Protein AF-A0A7S1D9Z4-F1 (afdb_monomer_lite)

Sequence (134 aa):
RNKLRRFLRWKLTKVDSERLLNALPNSFLEEKALLLGRLGRHEDALHILYCDLKSLDLAIGYCDDRHVEDPSSAYLPLVKVALQSDPENGTQAAIRVLSMRSNAIDRAAALRMLPESVPVSAVARPFFIPAVVD

Foldseek 3Di:
DVVLLVVLLDPPDPDPLVVVLVVDDPVPLQSNLSSCVVVVVNLSSLCSCCPVVVDLPSSLVQLVSCCVVVLECSCLSNLQSLCVRDVPRSLVSLLVSCQVCVVSYPPVSSVVSHDPPDDCVSNCVSNPDDPPDD

InterPro domains:
  IPR032914 Vam6/VPS39/TRAP1 family [PTHR12894] (1-132)

pLDDT: mean 86.05, std 11.22, range [34.25, 97.19]

Radius of gyration: 16.07 Å; chains: 1; bounding box: 48×33×33 Å

Secondary structure (DSSP, 8-state):
-HHHHHHHH-TT----HHHHHHHS-TT-HHHHHHHHHHTT-HHHHHHIIIIIS--HHHHHHHHHHHHTT-TTTSSHHHHHHHHHH-TTHHHHHHHHHHHHTTTTS-HHHHHHHS-TTS-HHHHHHHHHS-----

Organism: Cyclophora tenuis (NCBI:txid216820)

Structure (mmCIF, N/CA/C/O backbone):
data_AF-A0A7S1D9Z4-F1
#
_entry.id   AF-A0A7S1D9Z4-F1
#
loop_
_atom_site.group_PDB
_atom_site.id
_atom_site.type_symbol
_atom_site.label_atom_id
_atom_site.label_alt_id
_atom_site.label_comp_id
_atom_site.label_asym_id
_atom_site.label_entity_id
_atom_site.label_seq_id
_atom_site.pdbx_PDB_ins_code
_atom_site.Cartn_x
_atom_site.Cartn_y
_atom_site.Cartn_z
_atom_site.occupancy
_atom_site.B_iso_or_equiv
_atom_site.auth_seq_id
_atom_site.auth_comp_id
_atom_site.auth_asym_id
_atom_site.auth_atom_id
_atom_site.pdbx_PDB_model_num
ATOM 1 N N . ARG A 1 1 ? 6.432 19.894 -9.879 1.00 80.19 1 ARG A N 1
ATOM 2 C CA . ARG A 1 1 ? 6.169 18.577 -9.247 1.00 80.19 1 ARG A CA 1
ATOM 3 C C . ARG A 1 1 ? 5.612 17.566 -10.258 1.00 80.19 1 ARG A C 1
ATOM 5 O O . ARG A 1 1 ? 6.258 16.557 -10.489 1.00 80.19 1 ARG A O 1
ATOM 12 N N . ASN A 1 2 ? 4.561 17.896 -11.021 1.00 84.75 2 ASN A N 1
ATOM 13 C CA . ASN A 1 2 ? 3.960 17.006 -12.042 1.00 84.75 2 ASN A CA 1
ATOM 14 C C . ASN A 1 2 ? 4.929 16.388 -13.074 1.00 84.75 2 ASN A C 1
ATOM 16 O O . ASN A 1 2 ? 4.796 15.213 -13.401 1.00 84.75 2 ASN A O 1
ATOM 20 N N . LYS A 1 3 ? 5.936 17.137 -13.554 1.00 87.44 3 LYS A N 1
ATOM 21 C CA . LYS A 1 3 ? 6.963 16.597 -14.470 1.00 87.44 3 LYS A CA 1
ATOM 22 C C . LYS A 1 3 ? 7.763 15.448 -13.838 1.00 87.44 3 LYS A C 1
ATOM 24 O O . LYS A 1 3 ? 7.977 14.435 -14.492 1.00 87.44 3 LYS A O 1
ATOM 29 N N . LEU A 1 4 ? 8.146 15.591 -12.565 1.00 87.75 4 LEU A N 1
ATOM 30 C CA . LEU A 1 4 ? 8.878 14.565 -11.820 1.00 87.75 4 LEU A CA 1
ATOM 31 C C . LEU A 1 4 ? 7.997 13.337 -11.579 1.00 87.75 4 LEU A C 1
ATOM 33 O O . LEU A 1 4 ? 8.432 12.225 -11.835 1.00 87.75 4 LEU A O 1
ATOM 37 N N . ARG A 1 5 ? 6.733 13.526 -11.190 1.00 88.44 5 ARG A N 1
ATOM 38 C CA . ARG A 1 5 ? 5.777 12.415 -11.019 1.00 88.44 5 ARG A CA 1
ATOM 39 C C . ARG A 1 5 ? 5.604 11.613 -12.303 1.00 88.44 5 ARG A C 1
ATOM 41 O O . ARG A 1 5 ? 5.697 10.392 -12.280 1.00 88.44 5 ARG A O 1
ATOM 48 N N . ARG A 1 6 ? 5.406 12.301 -13.431 1.00 87.12 6 ARG A N 1
ATOM 49 C CA . ARG A 1 6 ? 5.298 11.661 -14.748 1.00 87.12 6 ARG A CA 1
ATOM 50 C C . ARG A 1 6 ? 6.569 10.888 -15.101 1.00 87.12 6 ARG A C 1
ATOM 52 O O . ARG A 1 6 ? 6.477 9.784 -15.621 1.00 87.12 6 ARG A O 1
ATOM 59 N N . PHE A 1 7 ? 7.733 11.454 -14.795 1.00 88.38 7 PHE A N 1
ATOM 60 C CA . PHE A 1 7 ? 9.014 10.785 -14.994 1.00 88.38 7 PHE A CA 1
ATOM 61 C C . PHE A 1 7 ? 9.154 9.523 -14.127 1.00 88.38 7 PHE A C 1
ATOM 63 O O . PHE A 1 7 ? 9.483 8.467 -14.651 1.00 88.38 7 PHE A O 1
ATOM 70 N N . LEU A 1 8 ? 8.830 9.596 -12.832 1.00 87.62 8 LEU A N 1
ATOM 71 C CA . LEU A 1 8 ? 8.934 8.465 -11.900 1.00 87.62 8 LEU A CA 1
ATOM 72 C C . LEU A 1 8 ? 7.951 7.328 -12.209 1.00 87.62 8 LEU A C 1
ATOM 74 O O . LEU A 1 8 ? 8.285 6.157 -12.014 1.00 87.62 8 LEU A O 1
ATOM 78 N N . ARG A 1 9 ? 6.767 7.661 -12.740 1.00 85.00 9 ARG A N 1
ATOM 79 C CA . ARG A 1 9 ? 5.791 6.678 -13.242 1.00 85.00 9 ARG A CA 1
ATOM 80 C C . ARG A 1 9 ? 6.281 5.941 -14.489 1.00 85.00 9 ARG A C 1
ATOM 82 O O . ARG A 1 9 ? 5.782 4.864 -14.804 1.00 85.00 9 ARG A O 1
ATOM 89 N N . TRP A 1 10 ? 7.275 6.474 -15.199 1.00 84.50 10 TRP A N 1
ATOM 90 C CA . TRP A 1 10 ? 7.831 5.797 -16.361 1.00 84.50 10 TRP A CA 1
ATOM 91 C C . TRP A 1 10 ? 8.758 4.657 -15.927 1.00 84.50 10 TRP A C 1
ATOM 93 O O . TRP A 1 10 ? 9.842 4.857 -15.376 1.00 84.50 10 TRP A O 1
ATOM 103 N N . LYS A 1 11 ? 8.336 3.424 -16.205 1.00 70.56 11 LYS A N 1
ATOM 104 C CA . LYS A 1 11 ? 9.007 2.186 -15.778 1.00 70.56 11 LYS A CA 1
ATOM 105 C C . LYS A 1 11 ? 10.438 2.029 -16.298 1.00 70.5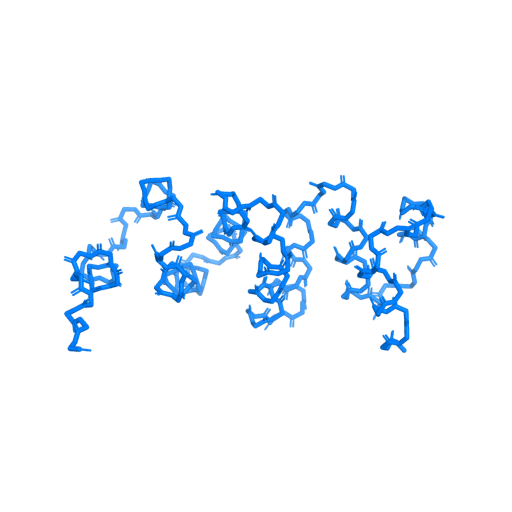6 11 LYS A C 1
ATOM 107 O O . LYS A 1 11 ? 11.315 1.659 -15.530 1.00 70.56 11 LYS A O 1
ATOM 112 N N . LEU A 1 12 ? 10.698 2.405 -17.550 1.00 74.56 12 LEU A N 1
ATOM 113 C CA . LEU A 1 12 ? 11.997 2.230 -18.223 1.00 74.56 12 LEU A CA 1
ATOM 114 C C . LEU A 1 12 ? 13.113 3.166 -17.728 1.00 74.56 12 LEU A C 1
ATOM 116 O O . LEU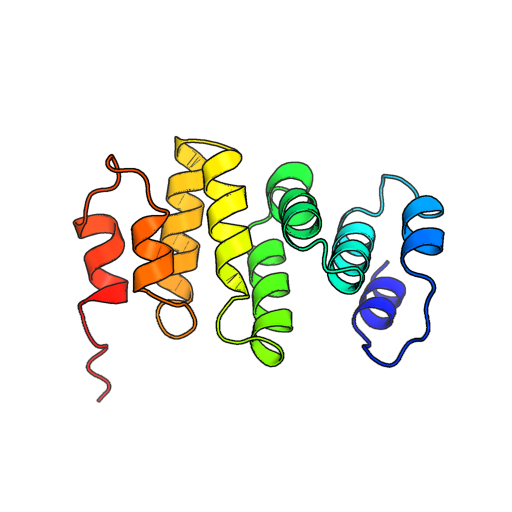 A 1 12 ? 14.246 3.089 -18.202 1.00 74.56 12 LEU A O 1
ATOM 120 N N . THR A 1 13 ? 12.816 4.064 -16.792 1.00 77.50 13 THR A N 1
ATOM 121 C CA . THR A 1 13 ? 13.818 4.982 -16.257 1.00 77.50 13 THR A CA 1
ATOM 122 C C . THR A 1 13 ? 14.779 4.233 -15.329 1.00 77.50 13 THR A C 1
ATOM 124 O O . THR A 1 13 ? 14.389 3.668 -14.306 1.00 77.50 13 THR A O 1
ATOM 127 N N . LYS A 1 14 ? 16.068 4.218 -15.687 1.00 78.06 14 LYS A N 1
ATOM 128 C CA . LYS A 1 14 ? 17.135 3.727 -14.807 1.00 78.06 14 LYS A CA 1
ATOM 129 C C . LYS A 1 14 ? 17.466 4.822 -13.797 1.00 78.06 14 LYS A C 1
ATOM 131 O O . LYS A 1 14 ? 18.301 5.682 -14.058 1.00 78.06 14 LYS A O 1
ATOM 136 N N . VAL A 1 15 ? 16.751 4.817 -12.678 1.00 84.50 15 VAL A N 1
ATOM 137 C CA . VAL A 1 15 ? 16.938 5.760 -11.570 1.00 84.50 15 VAL A CA 1
ATOM 138 C C . VAL A 1 15 ? 17.302 4.977 -10.322 1.00 84.50 15 VAL A C 1
ATOM 140 O O . VAL A 1 15 ? 16.611 4.022 -9.963 1.00 84.50 15 VAL A O 1
ATOM 143 N N . ASP A 1 16 ? 18.359 5.417 -9.646 1.00 89.50 16 ASP A N 1
ATOM 144 C CA . ASP A 1 16 ? 18.680 4.969 -8.295 1.00 89.50 16 ASP A CA 1
ATOM 145 C C . ASP A 1 16 ? 17.616 5.512 -7.330 1.00 89.50 16 ASP A C 1
ATOM 147 O O . ASP A 1 16 ? 17.639 6.678 -6.920 1.00 89.50 16 ASP A O 1
ATOM 151 N N . SER A 1 17 ? 16.611 4.675 -7.065 1.00 91.50 17 SER A N 1
ATOM 152 C CA . SER A 1 17 ? 15.414 5.075 -6.326 1.00 91.50 17 SER A CA 1
ATOM 153 C C . SER A 1 17 ? 15.715 5.307 -4.845 1.00 91.50 17 SER A C 1
ATOM 155 O O . SER A 1 17 ? 15.137 6.220 -4.265 1.00 91.50 17 SER A O 1
ATOM 157 N N . GLU A 1 18 ? 16.666 4.567 -4.268 1.00 92.06 18 GLU A N 1
ATOM 158 C CA . GLU A 1 18 ? 17.141 4.763 -2.891 1.00 92.06 18 GLU A CA 1
ATOM 159 C C . GLU A 1 18 ? 17.855 6.10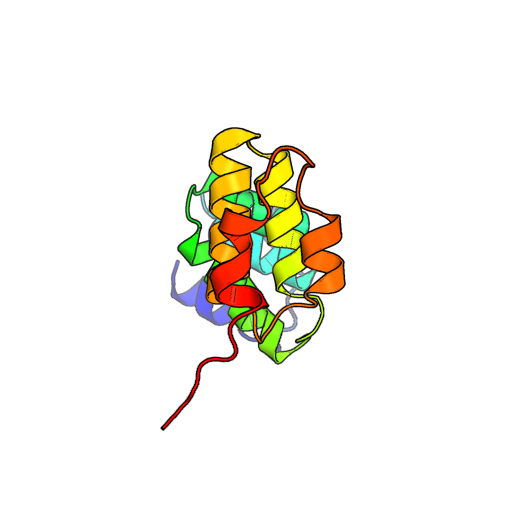7 -2.743 1.00 92.06 18 GLU A C 1
ATOM 161 O O . GLU A 1 18 ? 17.523 6.926 -1.881 1.00 92.06 18 GLU A O 1
ATOM 166 N N . ARG A 1 19 ? 18.808 6.397 -3.636 1.00 93.31 19 ARG A N 1
ATOM 167 C CA . ARG A 1 19 ? 19.533 7.669 -3.589 1.00 93.31 19 ARG A CA 1
ATOM 168 C C . ARG A 1 19 ? 18.599 8.861 -3.779 1.00 93.31 19 ARG A C 1
ATOM 170 O O . ARG A 1 19 ? 18.743 9.868 -3.085 1.00 93.31 19 ARG A O 1
ATOM 177 N N . LEU A 1 20 ? 17.636 8.759 -4.697 1.00 92.38 20 LEU A N 1
ATOM 178 C CA . LEU A 1 20 ? 16.680 9.837 -4.943 1.00 92.38 20 LEU A CA 1
ATOM 179 C C . LEU A 1 20 ? 15.687 10.008 -3.783 1.00 92.38 20 LEU A C 1
ATOM 181 O O . LEU A 1 20 ? 15.358 11.143 -3.441 1.00 92.38 20 LEU A O 1
ATOM 185 N N . LEU A 1 21 ? 15.253 8.915 -3.148 1.00 93.31 21 LEU A N 1
ATOM 186 C CA . LEU A 1 21 ? 14.376 8.948 -1.974 1.00 93.31 21 LEU A CA 1
ATOM 187 C C . LEU A 1 21 ? 15.020 9.729 -0.820 1.00 93.31 21 LEU A C 1
ATOM 189 O O . LEU A 1 21 ? 14.367 10.585 -0.219 1.00 93.31 21 LEU A O 1
ATOM 193 N N . ASN A 1 22 ? 16.313 9.491 -0.582 1.00 92.88 22 ASN A N 1
ATOM 194 C CA . ASN A 1 22 ? 17.101 10.170 0.449 1.00 92.88 22 ASN A CA 1
ATOM 195 C C . ASN A 1 22 ? 17.420 11.633 0.102 1.00 92.88 22 ASN A C 1
ATOM 197 O O . ASN A 1 22 ? 17.518 12.474 0.992 1.00 92.88 22 ASN A O 1
ATOM 201 N N . ALA A 1 23 ? 17.558 11.957 -1.186 1.00 94.06 23 ALA A N 1
ATOM 202 C CA . ALA A 1 23 ? 17.826 13.320 -1.641 1.00 94.06 23 ALA A CA 1
ATOM 203 C C . ALA A 1 23 ? 16.572 14.216 -1.679 1.00 94.06 23 ALA A C 1
ATOM 205 O O . ALA A 1 23 ? 16.691 15.443 -1.699 1.00 94.06 23 ALA A O 1
ATOM 206 N N . LEU A 1 24 ? 15.368 13.635 -1.729 1.00 92.31 24 LEU A N 1
ATOM 207 C CA . LEU A 1 24 ? 14.128 14.400 -1.849 1.00 92.31 24 LEU A CA 1
ATOM 208 C C . LEU A 1 24 ? 13.742 15.105 -0.535 1.00 92.31 24 LEU A C 1
ATOM 210 O O . LEU A 1 24 ? 13.686 14.465 0.523 1.00 92.31 24 LEU A O 1
ATOM 214 N N . PRO A 1 25 ? 13.341 16.392 -0.591 1.00 94.38 25 PRO A N 1
ATOM 215 C CA . PRO A 1 25 ? 12.816 17.093 0.575 1.00 94.38 25 PRO A CA 1
ATOM 216 C C . PRO A 1 25 ? 11.564 16.415 1.145 1.00 94.38 25 PRO A C 1
ATOM 218 O O . PRO A 1 25 ? 10.775 15.812 0.417 1.00 94.38 25 PRO A O 1
ATOM 221 N N . ASN A 1 26 ? 11.313 16.590 2.443 1.00 90.19 26 ASN A N 1
ATOM 222 C CA . ASN A 1 26 ? 10.150 15.996 3.122 1.00 90.19 26 ASN A CA 1
ATOM 223 C C . ASN A 1 26 ? 8.794 16.485 2.592 1.00 90.19 26 ASN A C 1
ATOM 225 O O . ASN A 1 26 ? 7.789 15.814 2.779 1.00 90.19 26 ASN A O 1
ATOM 229 N N . SER A 1 27 ? 8.758 17.600 1.860 1.00 92.25 27 SER A N 1
ATOM 230 C CA . SER A 1 27 ? 7.533 18.101 1.230 1.00 92.25 27 SER A CA 1
ATOM 231 C C . SER A 1 27 ? 7.116 17.353 -0.049 1.00 92.25 27 SER A C 1
ATOM 233 O O . SER A 1 27 ? 6.092 17.707 -0.633 1.00 92.25 27 SER A O 1
ATOM 235 N N . PHE A 1 28 ? 7.884 16.360 -0.516 1.00 94.06 28 PHE A N 1
ATOM 236 C CA . PHE A 1 28 ? 7.652 15.599 -1.758 1.00 94.06 28 PHE A CA 1
ATOM 237 C C . PHE A 1 28 ? 7.052 14.208 -1.494 1.00 94.06 28 PHE A C 1
ATOM 239 O O . PHE A 1 28 ? 7.555 13.196 -1.975 1.00 94.06 28 PHE A O 1
ATOM 246 N N . LEU A 1 29 ? 5.984 14.149 -0.700 1.00 95.62 29 LEU A N 1
ATOM 247 C CA . LEU A 1 29 ? 5.391 12.893 -0.230 1.00 95.62 29 LEU A CA 1
ATOM 248 C C . LEU A 1 29 ? 4.939 11.963 -1.371 1.00 95.62 29 LEU A C 1
ATOM 250 O O . LEU A 1 29 ? 5.345 10.807 -1.406 1.00 95.62 29 LEU A O 1
ATOM 254 N N . GLU A 1 30 ? 4.183 12.459 -2.355 1.00 95.12 30 GLU A N 1
ATOM 255 C CA . GLU A 1 30 ? 3.732 11.628 -3.487 1.00 95.12 30 GLU A CA 1
ATOM 256 C C . GLU A 1 30 ? 4.902 11.056 -4.297 1.00 95.12 30 GLU A C 1
ATOM 258 O O . GLU A 1 30 ? 4.892 9.894 -4.694 1.00 95.12 30 GLU A O 1
ATOM 263 N N . GLU A 1 31 ? 5.934 11.861 -4.553 1.00 94.69 31 GLU A N 1
ATOM 264 C CA . GLU A 1 31 ? 7.124 11.401 -5.262 1.00 94.69 31 GLU A CA 1
ATOM 265 C C . GLU A 1 31 ? 7.901 10.353 -4.456 1.00 94.69 31 GLU A C 1
ATOM 267 O O . GLU A 1 31 ? 8.358 9.366 -5.032 1.00 94.69 31 GLU A O 1
ATOM 272 N N . LYS A 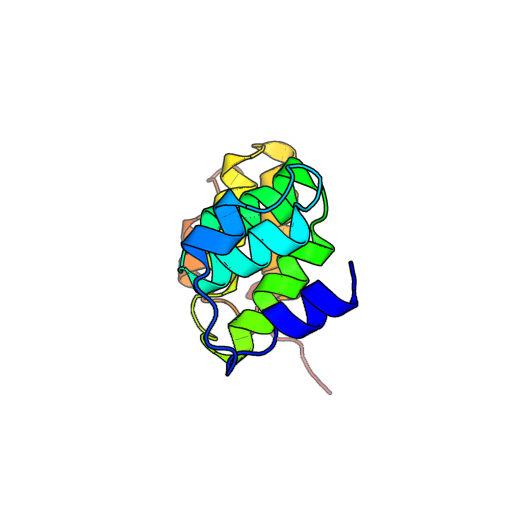1 32 ? 8.001 10.523 -3.131 1.00 95.88 32 LYS A N 1
ATOM 273 C CA . LYS A 1 32 ? 8.587 9.518 -2.233 1.00 95.88 32 LYS A CA 1
ATOM 274 C C . LYS A 1 32 ? 7.781 8.217 -2.252 1.00 95.88 32 LYS A C 1
ATOM 276 O O . LYS A 1 32 ? 8.381 7.152 -2.366 1.00 95.88 32 LYS A O 1
ATOM 281 N N . ALA A 1 33 ? 6.450 8.292 -2.246 1.00 96.50 33 ALA A N 1
ATOM 282 C CA . ALA A 1 33 ? 5.581 7.122 -2.374 1.00 96.50 33 ALA A CA 1
ATOM 283 C C . ALA A 1 33 ? 5.806 6.376 -3.703 1.00 96.50 33 ALA A C 1
ATOM 285 O O . ALA A 1 33 ? 5.929 5.152 -3.719 1.00 96.50 33 ALA A O 1
ATOM 286 N N . LEU A 1 34 ? 5.945 7.099 -4.822 1.00 93.94 34 LEU A N 1
ATOM 287 C CA . LEU A 1 34 ? 6.266 6.484 -6.116 1.00 93.94 34 LEU A CA 1
ATOM 288 C C . LEU A 1 34 ? 7.623 5.764 -6.091 1.00 93.94 34 LEU A C 1
ATOM 290 O O . LEU A 1 34 ? 7.732 4.656 -6.613 1.00 93.94 34 LEU A O 1
ATOM 294 N N . LEU A 1 35 ? 8.645 6.363 -5.473 1.00 94.50 35 LEU A N 1
ATOM 295 C CA . LEU A 1 35 ? 9.971 5.748 -5.342 1.00 94.50 35 LEU A CA 1
ATOM 296 C C . LEU A 1 35 ? 9.951 4.501 -4.460 1.00 94.50 35 LEU A C 1
ATOM 298 O O . LEU A 1 35 ? 10.494 3.476 -4.863 1.00 94.50 35 LEU A O 1
ATOM 302 N N . LEU A 1 36 ? 9.277 4.557 -3.310 1.00 95.19 36 LEU A N 1
ATOM 303 C CA . LEU A 1 36 ? 9.054 3.395 -2.445 1.00 95.19 36 LEU A CA 1
ATOM 304 C C . LEU A 1 36 ? 8.363 2.264 -3.210 1.00 95.19 36 LEU A C 1
ATOM 306 O O . LEU A 1 36 ? 8.770 1.110 -3.117 1.00 95.19 36 LEU A O 1
ATOM 310 N N . GLY A 1 37 ? 7.393 2.604 -4.059 1.00 93.00 37 GLY A N 1
ATOM 311 C CA . GLY A 1 37 ? 6.760 1.648 -4.955 1.00 93.00 37 GLY A CA 1
ATOM 312 C C . GLY A 1 37 ? 7.717 0.946 -5.912 1.00 93.00 37 GLY A C 1
ATOM 313 O O . GLY A 1 37 ? 7.619 -0.265 -6.082 1.00 93.00 37 GLY A O 1
ATOM 314 N N . ARG A 1 38 ? 8.672 1.675 -6.498 1.00 90.50 38 ARG A N 1
ATOM 315 C CA . ARG A 1 38 ? 9.707 1.087 -7.369 1.00 90.50 38 ARG A CA 1
ATOM 316 C C . ARG A 1 38 ? 10.685 0.194 -6.608 1.00 90.50 38 ARG A C 1
ATOM 318 O O . ARG A 1 38 ? 11.276 -0.696 -7.208 1.00 90.50 38 ARG A O 1
ATOM 325 N N . LEU A 1 39 ? 10.844 0.432 -5.308 1.00 92.12 39 LEU A N 1
ATOM 326 C CA . LEU A 1 39 ? 11.653 -0.379 -4.397 1.00 92.12 39 LEU A CA 1
ATOM 327 C C . LEU A 1 39 ? 10.890 -1.600 -3.847 1.00 92.12 39 LEU A C 1
ATOM 329 O O . LEU A 1 39 ? 11.429 -2.325 -3.019 1.00 92.12 39 LEU A O 1
ATOM 333 N N . GLY A 1 40 ? 9.634 -1.819 -4.255 1.00 91.69 40 GLY A N 1
ATOM 334 C CA . GLY A 1 40 ? 8.778 -2.888 -3.721 1.00 91.69 40 GLY A CA 1
ATOM 335 C C . GLY A 1 40 ? 8.207 -2.599 -2.325 1.00 91.69 40 GLY A C 1
ATOM 336 O O . GLY A 1 40 ? 7.488 -3.421 -1.759 1.00 91.69 40 GLY A O 1
ATOM 337 N N . ARG A 1 41 ? 8.479 -1.415 -1.764 1.00 95.12 41 ARG A N 1
ATOM 338 C CA . ARG A 1 41 ? 8.034 -0.973 -0.432 1.00 95.12 41 ARG A CA 1
ATOM 339 C C . ARG A 1 41 ? 6.628 -0.386 -0.504 1.00 95.12 41 ARG A C 1
ATOM 341 O O . ARG A 1 41 ? 6.393 0.801 -0.288 1.00 95.12 41 ARG A O 1
ATOM 348 N N . HIS A 1 42 ? 5.683 -1.233 -0.886 1.00 95.12 42 HIS A N 1
ATOM 349 C CA . HIS A 1 42 ? 4.322 -0.822 -1.214 1.00 95.12 42 HIS A CA 1
ATOM 350 C C . HIS A 1 42 ? 3.499 -0.385 -0.004 1.00 95.12 42 HIS A C 1
ATOM 352 O O . HIS A 1 42 ? 2.725 0.559 -0.121 1.00 95.12 42 HIS A O 1
ATOM 358 N N . GLU A 1 43 ? 3.673 -1.042 1.144 1.00 95.56 43 GLU A N 1
ATOM 359 C CA . GLU A 1 43 ? 3.002 -0.646 2.389 1.00 95.56 43 GLU A CA 1
ATOM 360 C C . GLU A 1 43 ? 3.447 0.759 2.813 1.00 95.56 43 GLU A C 1
ATOM 362 O O . GLU A 1 43 ? 2.598 1.615 3.037 1.00 95.56 43 GLU A O 1
ATOM 367 N N . ASP A 1 44 ? 4.754 1.048 2.783 1.00 96.69 44 ASP A N 1
ATOM 368 C CA . ASP A 1 44 ? 5.288 2.386 3.078 1.00 96.69 44 ASP A CA 1
ATOM 369 C C . ASP A 1 44 ? 4.758 3.445 2.099 1.00 96.69 44 ASP A C 1
ATOM 371 O O . ASP A 1 44 ? 4.367 4.541 2.500 1.00 96.69 44 ASP A O 1
ATOM 375 N N . ALA A 1 45 ? 4.715 3.121 0.801 1.00 97.06 45 ALA A N 1
ATOM 376 C CA . ALA A 1 45 ? 4.164 4.017 -0.212 1.00 97.06 45 ALA A CA 1
ATOM 377 C C . ALA A 1 45 ? 2.695 4.356 0.081 1.00 97.06 45 ALA A C 1
ATOM 379 O O . ALA A 1 45 ? 2.298 5.520 0.029 1.00 97.06 45 ALA A O 1
ATOM 380 N N . LEU A 1 46 ? 1.894 3.346 0.417 1.00 97.19 46 LEU A N 1
ATOM 381 C CA . LEU A 1 46 ? 0.481 3.508 0.737 1.00 97.19 46 LEU A CA 1
ATOM 382 C C . LEU A 1 46 ? 0.270 4.223 2.069 1.00 97.19 46 LEU A C 1
ATOM 384 O O . LEU A 1 46 ? -0.665 5.009 2.164 1.00 97.19 46 LEU A O 1
ATOM 388 N N . HIS A 1 47 ? 1.152 4.034 3.050 1.00 96.81 47 HIS A N 1
ATOM 389 C CA . HIS A 1 47 ? 1.124 4.788 4.300 1.00 96.81 47 HIS A CA 1
ATOM 390 C C . HIS A 1 47 ? 1.308 6.289 4.041 1.00 96.81 47 HIS A C 1
ATOM 392 O O . HIS A 1 47 ? 0.561 7.106 4.571 1.00 96.81 47 HIS A O 1
ATOM 398 N N . ILE A 1 48 ? 2.220 6.670 3.142 1.00 97.12 48 ILE A N 1
ATOM 399 C CA . ILE A 1 48 ? 2.376 8.078 2.753 1.00 97.12 48 ILE A CA 1
ATOM 400 C C . ILE A 1 48 ? 1.110 8.612 2.062 1.00 97.12 48 ILE A C 1
ATOM 402 O O . ILE A 1 48 ? 0.645 9.711 2.364 1.00 97.12 48 ILE A O 1
ATOM 406 N N . LEU A 1 49 ? 0.538 7.861 1.118 1.00 96.94 49 LEU A N 1
ATOM 407 C CA . LEU A 1 49 ? -0.629 8.321 0.352 1.00 96.94 49 LEU A CA 1
ATOM 408 C C . LEU A 1 49 ? -1.908 8.391 1.206 1.00 96.94 49 LEU A C 1
ATOM 410 O O . LEU A 1 49 ? -2.675 9.351 1.104 1.00 96.94 49 LEU A O 1
ATOM 414 N N . TYR A 1 50 ? -2.135 7.385 2.047 1.00 96.19 50 TYR A N 1
ATOM 415 C CA . TYR A 1 50 ? -3.346 7.248 2.848 1.00 96.19 50 TYR A CA 1
ATOM 416 C C . TYR A 1 50 ? -3.244 7.957 4.203 1.00 96.19 50 TYR A C 1
ATOM 418 O O . TYR A 1 50 ? -4.153 8.706 4.544 1.00 96.19 50 TYR A O 1
ATOM 426 N N . CYS A 1 51 ? -2.157 7.779 4.956 1.00 94.75 51 CYS A N 1
ATOM 427 C CA . CYS A 1 51 ? -2.019 8.342 6.304 1.00 94.75 51 CYS A CA 1
ATOM 428 C C . CYS A 1 51 ? -1.496 9.782 6.268 1.00 94.75 51 CYS A C 1
ATOM 430 O O . CYS A 1 51 ? -2.120 10.678 6.837 1.00 94.75 51 CYS A O 1
ATOM 432 N N . ASP A 1 52 ? -0.375 10.021 5.577 1.00 95.06 52 ASP A N 1
ATOM 433 C CA . ASP A 1 52 ? 0.302 11.327 5.624 1.00 95.06 52 ASP A CA 1
ATOM 434 C C . ASP A 1 52 ? -0.419 12.363 4.752 1.00 95.06 52 ASP A C 1
ATOM 436 O O . ASP A 1 52 ? -0.649 13.500 5.167 1.00 95.06 52 ASP A O 1
ATOM 440 N N . LEU A 1 53 ? -0.807 11.963 3.537 1.00 95.25 53 LEU A N 1
ATOM 441 C CA . LEU A 1 53 ? -1.542 12.807 2.592 1.00 95.25 53 LEU A CA 1
ATOM 442 C C . LEU A 1 53 ? -3.063 12.753 2.776 1.00 95.25 53 LEU A C 1
ATOM 444 O O . LEU A 1 53 ? -3.764 13.559 2.162 1.00 95.25 53 LEU A O 1
ATOM 448 N N . LYS A 1 54 ? -3.577 11.837 3.608 1.00 94.94 54 LYS A N 1
ATOM 449 C CA . LYS A 1 54 ? -5.013 11.688 3.910 1.00 94.94 54 LYS A CA 1
ATOM 450 C C . LYS A 1 54 ? -5.891 11.555 2.664 1.00 94.94 54 LYS A C 1
ATOM 452 O O . LYS A 1 54 ? -7.015 12.055 2.634 1.00 94.94 54 LYS A O 1
ATOM 457 N N . SER A 1 55 ? -5.384 10.898 1.618 1.00 94.94 55 SER A N 1
ATOM 458 C CA . SER A 1 55 ? -6.081 10.779 0.337 1.00 94.94 55 SER A CA 1
ATOM 459 C C . SER A 1 55 ? -6.250 9.324 -0.080 1.00 94.94 55 SER A C 1
ATOM 461 O O . SER A 1 55 ? -5.348 8.689 -0.632 1.00 94.94 55 SER A O 1
ATOM 463 N N . LEU A 1 56 ? -7.463 8.810 0.131 1.00 94.00 56 LEU A N 1
ATOM 464 C CA . LEU A 1 56 ? -7.843 7.483 -0.345 1.00 94.00 56 LEU A CA 1
ATOM 465 C C . LEU A 1 56 ? -7.790 7.394 -1.878 1.00 94.00 56 LEU A C 1
ATOM 467 O O . LEU A 1 56 ? -7.366 6.374 -2.409 1.00 94.00 56 LEU A O 1
ATOM 471 N N . ASP A 1 57 ? -8.151 8.465 -2.589 1.00 94.50 57 ASP A N 1
ATOM 472 C CA . ASP A 1 57 ? -8.140 8.486 -4.056 1.00 94.50 57 ASP A CA 1
ATOM 473 C C . ASP A 1 57 ? -6.720 8.347 -4.625 1.00 94.50 57 ASP A C 1
ATOM 475 O O . ASP A 1 57 ? -6.513 7.614 -5.593 1.00 94.50 57 ASP A O 1
ATOM 479 N N . LEU A 1 58 ? -5.718 8.986 -4.003 1.00 95.06 58 LEU A N 1
ATOM 480 C CA . LEU A 1 58 ? -4.318 8.811 -4.404 1.00 95.06 58 LEU A CA 1
ATOM 481 C C . LEU A 1 58 ? -3.825 7.384 -4.137 1.00 95.06 58 LEU A C 1
ATOM 483 O O . LEU A 1 58 ? -3.124 6.817 -4.978 1.00 95.06 58 LEU A O 1
ATOM 487 N N . ALA A 1 59 ? -4.200 6.800 -2.997 1.00 96.31 59 ALA A N 1
ATOM 488 C CA . ALA A 1 59 ? -3.846 5.425 -2.657 1.00 96.31 59 ALA A CA 1
ATOM 489 C C . ALA A 1 59 ? -4.487 4.411 -3.624 1.00 96.31 59 ALA A C 1
ATOM 491 O O . ALA A 1 59 ? -3.798 3.520 -4.119 1.00 96.31 59 ALA A O 1
ATOM 492 N N . ILE A 1 60 ? -5.769 4.588 -3.966 1.00 94.19 60 ILE A N 1
ATOM 493 C CA . ILE A 1 60 ? -6.464 3.766 -4.970 1.00 94.19 60 ILE A CA 1
ATOM 494 C C . ILE A 1 60 ? -5.811 3.932 -6.341 1.00 94.19 60 ILE A C 1
ATOM 496 O O . ILE A 1 60 ? -5.514 2.931 -6.982 1.00 94.19 60 ILE A O 1
ATOM 500 N N . GLY A 1 61 ? -5.524 5.164 -6.773 1.00 93.75 61 GLY A N 1
ATOM 501 C CA . GLY A 1 61 ? -4.869 5.409 -8.059 1.00 93.75 61 GLY A CA 1
ATOM 502 C C . GLY A 1 61 ? -3.485 4.760 -8.156 1.00 93.75 61 GLY A C 1
ATOM 503 O O . GLY A 1 61 ? -3.100 4.267 -9.213 1.00 93.75 61 GLY A O 1
ATOM 504 N N . TYR A 1 62 ? -2.745 4.702 -7.047 1.00 94.50 62 TYR A N 1
ATOM 505 C CA . TYR A 1 62 ? -1.487 3.961 -6.979 1.00 94.50 62 TYR A CA 1
ATOM 506 C C . TYR A 1 62 ? -1.690 2.441 -7.104 1.00 94.50 62 TYR A C 1
ATOM 508 O O . TYR A 1 62 ? -0.933 1.778 -7.814 1.00 94.50 62 TYR A O 1
ATOM 516 N N . CYS A 1 63 ? -2.710 1.881 -6.447 1.00 94.12 63 CYS A N 1
ATOM 517 C CA . CYS A 1 63 ? -3.063 0.470 -6.606 1.00 94.12 63 CYS A CA 1
ATOM 518 C C . CYS A 1 63 ? -3.541 0.148 -8.029 1.00 94.12 63 CYS A C 1
ATOM 520 O O . CYS A 1 63 ? -3.157 -0.888 -8.556 1.00 94.12 63 CYS A O 1
ATOM 522 N N . ASP A 1 64 ? -4.314 1.028 -8.668 1.00 92.44 64 ASP A N 1
ATOM 523 C CA . ASP A 1 64 ? -4.794 0.856 -10.045 1.00 92.44 64 ASP A CA 1
ATOM 524 C C . ASP A 1 64 ? -3.625 0.786 -11.042 1.00 92.44 64 ASP A C 1
ATOM 526 O O . ASP A 1 64 ? -3.569 -0.126 -11.867 1.00 92.44 64 ASP A O 1
ATOM 530 N N . ASP A 1 65 ? -2.641 1.686 -10.920 1.00 90.44 65 ASP A N 1
ATOM 531 C CA . ASP A 1 65 ? -1.421 1.659 -11.743 1.00 90.44 65 ASP A CA 1
ATOM 532 C C . ASP A 1 65 ? -0.655 0.333 -11.598 1.00 90.44 65 ASP A C 1
ATOM 534 O O . ASP A 1 65 ? -0.073 -0.177 -12.561 1.00 90.44 65 ASP A O 1
ATOM 538 N N . ARG A 1 66 ? -0.646 -0.223 -10.382 1.00 89.56 66 ARG A N 1
ATOM 539 C CA . ARG A 1 66 ? 0.020 -1.490 -10.061 1.00 89.56 66 ARG A CA 1
ATOM 540 C C . ARG A 1 66 ? -0.776 -2.717 -10.463 1.00 89.56 66 ARG A C 1
ATOM 542 O O . ARG A 1 66 ? -0.170 -3.721 -10.815 1.00 89.56 66 ARG A O 1
ATOM 549 N N . HIS A 1 67 ? -2.100 -2.646 -10.435 1.00 89.56 67 HIS A N 1
ATOM 550 C CA . HIS A 1 67 ? -2.979 -3.746 -10.820 1.00 89.56 67 HIS A CA 1
ATOM 551 C C . HIS A 1 67 ? -2.737 -4.181 -12.274 1.00 89.56 67 HIS A C 1
ATOM 553 O O . HIS A 1 67 ? -2.892 -5.351 -12.599 1.00 89.56 67 HIS A O 1
ATOM 559 N N . VAL A 1 68 ? -2.268 -3.269 -13.135 1.00 86.00 68 VAL A N 1
ATOM 560 C CA . VAL A 1 68 ? -1.836 -3.589 -14.508 1.00 86.00 68 VAL A CA 1
ATOM 561 C C . VAL A 1 68 ? -0.635 -4.550 -14.540 1.00 86.00 68 VAL A C 1
ATOM 563 O O . VAL A 1 68 ? -0.491 -5.315 -15.489 1.00 86.00 68 VAL A O 1
ATOM 566 N N . GLU A 1 69 ? 0.244 -4.507 -13.536 1.00 82.38 69 GLU A N 1
ATOM 567 C CA . GLU A 1 69 ? 1.427 -5.379 -13.432 1.00 82.38 69 GLU A CA 1
ATOM 568 C C . GLU A 1 69 ? 1.164 -6.633 -12.605 1.00 82.38 69 GLU A C 1
ATOM 570 O O . GLU A 1 69 ? 1.581 -7.723 -12.987 1.00 82.38 69 GLU A O 1
ATOM 575 N N . ASP A 1 70 ? 0.487 -6.463 -11.472 1.00 83.75 70 ASP A N 1
ATOM 576 C CA . ASP A 1 70 ? 0.127 -7.534 -10.554 1.00 83.75 70 ASP A CA 1
ATOM 577 C C . ASP A 1 70 ? -1.356 -7.419 -10.187 1.00 83.75 70 ASP A C 1
ATOM 579 O O . ASP A 1 70 ? -1.718 -6.781 -9.186 1.00 83.75 70 ASP A O 1
ATOM 583 N N . PRO A 1 71 ? -2.230 -8.050 -10.990 1.00 80.56 71 PRO A N 1
ATOM 584 C CA . PRO A 1 71 ? -3.663 -7.989 -10.771 1.00 80.56 71 PRO A CA 1
ATOM 585 C C . PRO A 1 71 ? -4.093 -8.572 -9.423 1.00 80.56 71 PRO A C 1
ATOM 587 O O . PRO A 1 71 ? -5.104 -8.168 -8.859 1.00 80.56 71 PRO A O 1
ATOM 590 N N . SER A 1 72 ? -3.330 -9.529 -8.901 1.00 74.75 72 SER A N 1
ATOM 591 C CA . SER A 1 72 ? -3.753 -10.362 -7.780 1.00 74.75 72 SER A CA 1
ATOM 592 C C . SER A 1 72 ? -3.530 -9.707 -6.416 1.00 74.75 72 SER A C 1
ATOM 594 O O . SER A 1 72 ? -4.335 -9.900 -5.503 1.00 74.75 72 SER A O 1
ATOM 596 N N . SER A 1 73 ? -2.464 -8.908 -6.271 1.00 80.62 73 SER A N 1
ATOM 597 C CA . SER A 1 73 ? -2.010 -8.425 -4.959 1.00 80.62 73 SER A CA 1
ATOM 598 C C . SER A 1 73 ? -2.050 -6.903 -4.780 1.00 80.62 73 SER A C 1
ATOM 600 O O . SER A 1 73 ? -1.792 -6.410 -3.682 1.00 80.62 73 SER A O 1
ATOM 602 N N . ALA A 1 74 ? -2.410 -6.132 -5.813 1.00 88.81 74 ALA A N 1
ATOM 603 C CA . ALA A 1 74 ? -2.239 -4.675 -5.817 1.00 88.81 74 ALA A CA 1
ATOM 604 C C . ALA A 1 74 ? -2.954 -3.924 -4.675 1.00 88.81 74 ALA A C 1
ATOM 606 O O . ALA A 1 74 ? -2.427 -2.927 -4.176 1.00 88.81 74 ALA A O 1
ATOM 607 N N . TYR A 1 75 ? -4.130 -4.393 -4.245 1.00 91.69 75 TYR A N 1
ATOM 608 C CA . TYR A 1 75 ? -4.973 -3.685 -3.272 1.00 91.69 75 TYR A CA 1
ATOM 609 C C . TYR A 1 75 ? -4.883 -4.225 -1.839 1.00 91.69 75 TYR A C 1
ATOM 611 O O . TYR A 1 75 ? -5.251 -3.511 -0.907 1.00 91.69 75 TYR A O 1
ATOM 619 N N . LEU A 1 76 ? -4.389 -5.452 -1.629 1.00 91.62 76 LEU A N 1
ATOM 620 C CA . LEU A 1 76 ? -4.292 -6.035 -0.282 1.00 91.62 76 LEU A CA 1
ATOM 621 C C . LEU A 1 76 ? -3.396 -5.201 0.655 1.00 91.62 76 LEU A C 1
ATOM 623 O O . LEU A 1 76 ? -3.811 -4.951 1.788 1.00 91.62 76 LEU A O 1
ATOM 627 N N . PRO A 1 77 ? -2.237 -4.668 0.212 1.00 93.56 77 PRO A N 1
ATOM 628 C CA . PRO A 1 77 ? -1.439 -3.765 1.036 1.00 93.56 77 PRO A CA 1
ATOM 629 C C . PRO A 1 77 ? -2.204 -2.512 1.486 1.00 93.56 77 PRO A C 1
ATOM 631 O O . PRO A 1 77 ? -2.015 -2.062 2.610 1.00 93.56 77 PRO A O 1
ATOM 634 N N . LEU A 1 78 ? -3.107 -1.970 0.658 1.00 94.62 78 LEU A N 1
ATOM 635 C CA . LEU A 1 78 ? -3.905 -0.791 1.023 1.00 94.62 78 LEU A CA 1
ATOM 636 C C . LEU A 1 78 ? -4.940 -1.138 2.089 1.00 94.62 78 LEU A C 1
ATOM 638 O O . LEU A 1 78 ? -5.092 -0.396 3.054 1.00 94.62 78 LEU A O 1
ATOM 642 N N . VAL A 1 79 ? -5.607 -2.285 1.950 1.00 92.50 79 VAL A N 1
ATOM 643 C CA . VAL A 1 79 ? -6.537 -2.786 2.972 1.00 92.50 79 VAL A CA 1
ATOM 644 C C . VAL A 1 79 ? -5.809 -2.961 4.305 1.00 92.50 79 VAL A C 1
ATOM 646 O O . VAL A 1 79 ? -6.299 -2.498 5.330 1.00 92.50 79 VAL A O 1
ATOM 649 N N . LYS A 1 80 ? -4.608 -3.554 4.289 1.00 93.38 80 LYS A N 1
ATOM 650 C CA . LYS A 1 80 ? -3.780 -3.728 5.489 1.00 93.38 80 LYS A CA 1
ATOM 651 C C . LYS A 1 80 ? -3.426 -2.391 6.140 1.00 93.38 80 LYS A C 1
ATOM 653 O O . LYS A 1 80 ? -3.681 -2.218 7.327 1.00 93.38 80 LYS A O 1
ATOM 658 N N . VAL A 1 81 ? -2.867 -1.458 5.364 1.00 94.94 81 VAL A N 1
ATOM 659 C CA . VAL A 1 81 ? -2.466 -0.135 5.863 1.00 94.94 81 VAL A CA 1
ATOM 660 C C . VAL A 1 81 ? -3.672 0.594 6.442 1.00 94.94 81 VAL A C 1
ATOM 662 O O . VAL A 1 81 ? -3.593 1.076 7.567 1.00 94.94 81 VAL A O 1
ATOM 665 N N . ALA A 1 82 ? -4.806 0.615 5.736 1.00 93.69 82 ALA A N 1
ATOM 666 C CA . ALA A 1 82 ? -6.017 1.277 6.207 1.00 93.69 82 ALA A CA 1
ATOM 667 C C . ALA A 1 82 ? -6.461 0.735 7.573 1.00 93.69 82 ALA A C 1
ATOM 669 O O . ALA A 1 82 ? -6.587 1.510 8.516 1.00 93.69 82 ALA A O 1
ATOM 670 N N . LEU A 1 83 ? -6.598 -0.588 7.707 1.00 92.19 83 LEU A N 1
ATOM 671 C CA . LEU A 1 83 ? -7.009 -1.238 8.958 1.00 92.19 83 LEU A CA 1
ATOM 672 C C . LEU A 1 83 ? -6.039 -0.993 10.124 1.00 92.19 83 LEU A C 1
ATOM 674 O O . LEU A 1 83 ? -6.470 -0.922 11.271 1.00 92.19 83 LEU A O 1
ATOM 678 N N . GLN A 1 84 ? -4.740 -0.863 9.845 1.00 91.44 84 GLN A N 1
ATOM 679 C CA . GLN A 1 84 ? -3.722 -0.568 10.859 1.00 91.44 84 GLN A CA 1
ATOM 680 C C . GLN A 1 84 ? -3.675 0.911 11.261 1.00 91.44 84 GLN A C 1
ATOM 682 O O . GLN A 1 84 ? -3.213 1.225 12.355 1.00 91.44 84 GLN A O 1
ATOM 687 N N . SER A 1 85 ? -4.120 1.811 10.383 1.00 89.50 85 SER A N 1
ATOM 688 C CA . SER A 1 85 ? -4.024 3.260 10.594 1.00 89.50 85 SER A CA 1
ATOM 689 C C . SER A 1 85 ? -5.027 3.757 11.630 1.00 89.50 85 SER A C 1
ATOM 691 O O . SER A 1 85 ? -4.687 4.563 12.492 1.00 89.50 85 SER A O 1
ATOM 693 N N . ASP A 1 86 ? -6.276 3.302 11.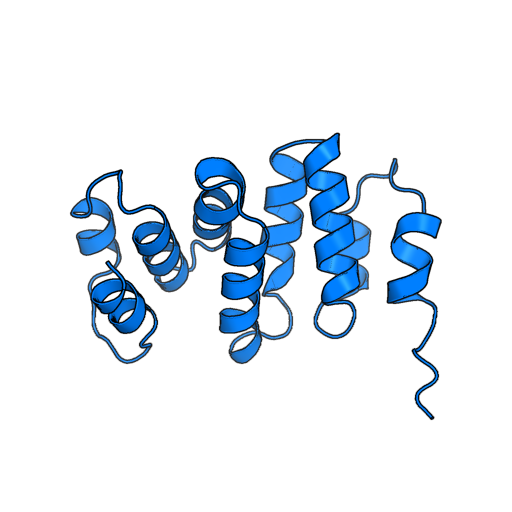513 1.00 85.88 86 ASP A N 1
ATOM 694 C CA . ASP A 1 86 ? -7.395 3.741 12.343 1.00 85.88 86 ASP A CA 1
ATOM 695 C C . ASP A 1 86 ? -8.468 2.635 12.383 1.00 85.88 86 ASP A C 1
ATOM 697 O O . ASP A 1 86 ? -8.958 2.236 11.323 1.00 85.88 86 ASP A O 1
ATOM 701 N N . PRO A 1 87 ? -8.871 2.136 13.566 1.00 81.00 87 PRO A N 1
ATOM 702 C CA . PRO A 1 87 ? -9.865 1.070 13.668 1.00 81.00 87 PRO A CA 1
ATOM 703 C C . PRO A 1 87 ? -11.225 1.404 13.041 1.00 81.00 87 PRO A C 1
ATOM 705 O O . PRO A 1 87 ? -11.859 0.519 12.469 1.00 81.00 87 PRO A O 1
ATOM 708 N N . GLU A 1 88 ? -11.691 2.651 13.118 1.00 81.88 88 GLU A N 1
ATOM 709 C CA . GLU A 1 88 ? -13.004 3.046 12.595 1.00 81.88 88 GLU A CA 1
ATOM 710 C C . GLU A 1 88 ? -12.894 3.553 11.155 1.00 81.88 88 GLU A C 1
ATOM 712 O O . GLU A 1 88 ? -13.517 2.999 10.240 1.00 81.88 88 GLU A O 1
ATOM 717 N N . ASN A 1 89 ? -12.059 4.570 10.925 1.00 87.69 89 ASN A N 1
ATOM 718 C CA . ASN A 1 89 ? -11.915 5.189 9.603 1.00 87.69 89 ASN A CA 1
ATOM 719 C C . ASN A 1 89 ? -11.216 4.251 8.610 1.00 87.69 89 ASN A C 1
ATOM 721 O O . ASN A 1 89 ? -11.564 4.208 7.426 1.00 87.69 89 ASN A O 1
ATOM 725 N N . GLY A 1 90 ? -10.258 3.466 9.098 1.00 89.25 90 GLY A N 1
ATOM 726 C CA . GLY A 1 90 ? -9.541 2.468 8.318 1.00 89.25 90 GLY A CA 1
ATOM 727 C C . GLY A 1 90 ? -10.429 1.314 7.889 1.00 89.25 90 GLY A C 1
ATOM 728 O O . GLY A 1 90 ? -10.377 0.897 6.734 1.00 89.25 90 GLY A O 1
ATOM 729 N N . THR A 1 91 ? -11.320 0.858 8.772 1.00 89.62 91 THR A N 1
ATOM 730 C CA . THR A 1 91 ? -12.319 -0.166 8.437 1.00 89.62 91 THR A CA 1
ATOM 731 C C . THR A 1 91 ? -13.276 0.323 7.353 1.00 89.62 91 THR A C 1
ATOM 733 O O . THR A 1 91 ? -13.519 -0.389 6.377 1.00 89.62 91 THR A O 1
ATOM 736 N N . GLN A 1 92 ? -13.771 1.560 7.451 1.00 89.50 92 GLN A N 1
ATOM 737 C CA . GLN A 1 92 ? -14.617 2.141 6.403 1.00 89.50 92 GLN A CA 1
ATOM 738 C C . GLN A 1 92 ? -13.870 2.287 5.069 1.00 89.50 92 GLN A C 1
ATOM 740 O O . GLN A 1 92 ? -14.417 1.961 4.012 1.00 89.50 92 GLN A O 1
ATOM 745 N N . ALA A 1 93 ? -12.611 2.734 5.100 1.00 90.88 93 ALA A N 1
ATOM 746 C CA . ALA A 1 93 ? -11.781 2.841 3.905 1.00 90.88 93 ALA A CA 1
ATOM 747 C C . ALA A 1 93 ? -11.506 1.466 3.274 1.00 90.88 93 ALA A C 1
ATOM 749 O O . ALA A 1 93 ? -11.645 1.319 2.060 1.00 90.88 93 ALA A O 1
ATOM 750 N N . ALA A 1 94 ? -11.201 0.451 4.085 1.00 90.88 94 ALA A N 1
ATOM 751 C CA . ALA A 1 94 ? -11.028 -0.928 3.642 1.00 90.88 94 ALA A CA 1
ATOM 752 C C . ALA A 1 94 ? -12.296 -1.453 2.955 1.00 90.88 94 ALA A C 1
ATOM 754 O O . ALA A 1 94 ? -12.226 -1.900 1.811 1.00 90.88 94 ALA A O 1
ATOM 755 N N . ILE A 1 95 ? -13.468 -1.313 3.586 1.00 88.12 95 ILE A N 1
ATOM 756 C CA . ILE A 1 95 ? -14.756 -1.708 2.990 1.00 88.12 95 ILE A CA 1
ATOM 757 C C . ILE A 1 95 ? -14.978 -0.987 1.656 1.00 88.12 95 ILE A C 1
ATOM 759 O O . ILE A 1 95 ? -15.396 -1.611 0.678 1.00 88.12 95 ILE A O 1
ATOM 763 N N . ARG A 1 96 ? -14.661 0.309 1.573 1.00 89.06 96 ARG A N 1
ATOM 764 C CA . ARG A 1 96 ? -14.809 1.094 0.341 1.00 89.06 96 ARG A CA 1
ATOM 765 C C . ARG A 1 96 ? -13.894 0.599 -0.781 1.00 89.06 96 ARG A C 1
ATOM 767 O O . ARG A 1 96 ? -14.378 0.406 -1.894 1.00 89.06 96 ARG A O 1
ATOM 774 N N . VAL A 1 97 ? -12.613 0.344 -0.503 1.00 89.56 97 VAL A N 1
ATOM 775 C CA . VAL A 1 97 ? -11.657 -0.212 -1.483 1.00 89.56 97 VAL A CA 1
ATOM 776 C C . VAL A 1 97 ? -12.136 -1.572 -1.983 1.00 89.56 97 VAL A C 1
ATOM 778 O O . VAL A 1 97 ? -12.222 -1.795 -3.191 1.00 89.56 97 VAL A O 1
ATOM 781 N N . LEU A 1 98 ? -12.526 -2.447 -1.056 1.00 87.19 98 LEU A N 1
ATOM 782 C CA . LEU A 1 98 ? -13.057 -3.772 -1.356 1.00 87.19 98 LEU A CA 1
ATOM 783 C C . LEU A 1 98 ? -14.328 -3.709 -2.208 1.00 87.19 98 LEU A C 1
ATOM 785 O O . LEU A 1 98 ? -14.482 -4.496 -3.136 1.00 87.19 98 LEU A O 1
ATOM 789 N N . SER A 1 99 ? -15.203 -2.739 -1.946 1.00 85.25 99 SER A N 1
ATOM 790 C CA . SER A 1 99 ? -16.426 -2.523 -2.723 1.00 85.25 99 SER A CA 1
ATOM 791 C C . SER A 1 99 ? -16.138 -2.018 -4.138 1.00 85.25 99 SER A C 1
ATOM 793 O O . SER A 1 99 ? -16.739 -2.487 -5.098 1.00 85.25 99 SER A O 1
ATOM 795 N N . MET A 1 100 ? -15.208 -1.070 -4.282 1.00 85.19 100 MET A N 1
ATOM 796 C CA . MET A 1 100 ? -14.874 -0.440 -5.567 1.00 85.19 100 MET A CA 1
ATOM 797 C C . MET A 1 100 ? -14.067 -1.345 -6.505 1.00 85.19 100 MET A C 1
ATOM 799 O O . MET A 1 100 ? -14.020 -1.096 -7.713 1.00 85.19 100 MET A O 1
ATOM 803 N N . ARG A 1 101 ? -13.375 -2.345 -5.956 1.00 86.25 101 ARG A N 1
ATOM 804 C CA . ARG A 1 101 ? -12.443 -3.215 -6.684 1.00 86.25 101 ARG A CA 1
ATOM 805 C C . ARG A 1 101 ? -12.723 -4.699 -6.430 1.00 86.25 101 ARG A C 1
ATOM 807 O O . ARG A 1 101 ? -11.836 -5.527 -6.595 1.00 86.25 101 ARG A O 1
ATOM 814 N N . SER A 1 102 ? -13.966 -5.064 -6.103 1.00 80.69 102 SER A N 1
ATOM 815 C CA . SER A 1 102 ? -14.364 -6.449 -5.783 1.00 80.69 102 SER A CA 1
ATOM 816 C C . SER A 1 102 ? -14.123 -7.462 -6.914 1.00 80.69 102 SER A C 1
ATOM 818 O O . SER A 1 102 ? -14.025 -8.664 -6.659 1.00 80.69 102 SER A O 1
ATOM 820 N N . ASN A 1 103 ? -14.007 -6.998 -8.163 1.00 80.00 103 ASN A N 1
ATOM 821 C CA . ASN A 1 103 ? -13.674 -7.818 -9.337 1.00 80.00 103 ASN A CA 1
ATOM 822 C C . ASN A 1 103 ? -12.165 -7.923 -9.612 1.00 80.00 103 ASN A C 1
ATOM 824 O O . ASN A 1 103 ? -11.751 -8.738 -10.427 1.00 80.00 103 ASN A O 1
ATOM 828 N N . ALA A 1 104 ? -11.362 -7.094 -8.949 1.00 78.56 104 ALA A N 1
ATOM 829 C CA . ALA A 1 104 ? -9.925 -6.937 -9.159 1.00 78.56 104 ALA A CA 1
ATOM 830 C C . ALA A 1 104 ? -9.098 -7.381 -7.936 1.00 78.56 104 ALA A C 1
ATOM 832 O O . ALA A 1 104 ? -7.882 -7.227 -7.921 1.00 78.56 104 ALA A O 1
ATOM 833 N N . ILE A 1 105 ? -9.752 -7.897 -6.891 1.00 81.69 105 ILE A N 1
ATOM 834 C CA . ILE A 1 105 ? -9.142 -8.287 -5.616 1.00 81.69 105 ILE A CA 1
ATOM 835 C C . ILE A 1 105 ? -9.430 -9.762 -5.347 1.00 81.69 105 ILE A C 1
ATOM 837 O O . ILE A 1 105 ? -10.551 -10.226 -5.568 1.00 81.69 105 ILE A O 1
ATOM 841 N N . ASP A 1 106 ? -8.448 -10.485 -4.799 1.00 82.69 106 ASP A N 1
ATOM 842 C CA . ASP A 1 106 ? -8.690 -11.789 -4.178 1.00 82.69 106 ASP A CA 1
ATOM 843 C C . ASP A 1 106 ? -9.660 -11.623 -3.000 1.00 82.69 106 ASP A C 1
ATOM 845 O O . ASP A 1 106 ? -9.303 -11.188 -1.899 1.00 82.69 106 ASP A O 1
ATOM 849 N N . ARG A 1 107 ? -10.921 -11.973 -3.261 1.00 81.44 107 ARG A N 1
ATOM 850 C CA . ARG A 1 107 ? -12.034 -11.828 -2.324 1.00 81.44 107 ARG A CA 1
ATOM 851 C C . ARG A 1 107 ? -11.807 -12.617 -1.041 1.00 81.44 107 ARG A C 1
ATOM 853 O O . ARG A 1 107 ? -12.119 -12.125 0.038 1.00 81.44 107 ARG A O 1
ATOM 860 N N . ALA A 1 108 ? -11.251 -13.822 -1.144 1.00 82.62 108 ALA A N 1
ATOM 861 C CA . ALA A 1 108 ? -11.017 -14.667 0.017 1.00 82.62 108 ALA A CA 1
ATOM 862 C C . ALA A 1 108 ? -9.903 -14.088 0.897 1.00 82.62 108 ALA A C 1
ATOM 864 O O . ALA A 1 108 ? -10.031 -14.087 2.121 1.00 82.62 108 ALA A O 1
ATOM 865 N N . ALA A 1 109 ? -8.828 -13.577 0.289 1.00 84.69 109 ALA A N 1
ATOM 866 C CA . ALA A 1 109 ? -7.754 -12.907 1.020 1.00 84.69 109 ALA A CA 1
ATOM 867 C C . ALA A 1 109 ? -8.235 -11.624 1.697 1.00 84.69 109 ALA A C 1
ATOM 869 O O . ALA A 1 109 ? -7.967 -11.425 2.878 1.00 84.69 109 ALA A O 1
ATOM 870 N N . ALA A 1 110 ? -9.008 -10.811 0.983 1.00 83.25 110 ALA A N 1
ATOM 871 C CA . ALA A 1 110 ? -9.590 -9.586 1.506 1.00 83.25 110 ALA A CA 1
ATOM 872 C C . ALA A 1 110 ? -10.508 -9.818 2.713 1.00 83.25 110 ALA A C 1
ATOM 874 O O . ALA A 1 110 ? -10.366 -9.145 3.730 1.00 83.25 110 ALA A O 1
ATOM 875 N N . LEU A 1 111 ? -11.429 -10.784 2.622 1.00 83.75 111 LEU A N 1
ATOM 876 C CA . LEU A 1 111 ? -12.364 -11.081 3.711 1.00 83.75 111 LEU A CA 1
ATOM 877 C C . LEU A 1 111 ? -11.643 -11.579 4.970 1.00 83.75 111 LEU A C 1
ATOM 879 O O . LEU A 1 111 ? -12.046 -11.224 6.070 1.00 83.75 111 LEU A O 1
ATOM 883 N N . ARG A 1 112 ? -10.545 -12.333 4.816 1.00 87.19 112 ARG A N 1
ATOM 884 C CA . ARG A 1 112 ? -9.704 -12.785 5.939 1.00 87.19 112 ARG A CA 1
ATOM 885 C C . ARG A 1 112 ? -8.988 -11.649 6.673 1.00 87.19 112 ARG A C 1
ATOM 887 O O . ARG A 1 112 ? -8.537 -11.861 7.792 1.00 87.19 112 ARG A O 1
ATOM 894 N N . MET A 1 113 ? -8.839 -10.481 6.049 1.00 86.62 113 MET A N 1
ATOM 895 C CA . MET A 1 113 ? -8.171 -9.328 6.660 1.00 86.62 113 MET A CA 1
ATOM 896 C C . MET A 1 113 ? -9.120 -8.447 7.469 1.00 86.62 113 MET A C 1
ATOM 898 O O . MET A 1 113 ? -8.651 -7.666 8.292 1.00 86.62 113 MET A O 1
ATOM 902 N N . LEU A 1 114 ? -10.429 -8.528 7.222 1.00 85.81 114 LEU A N 1
ATOM 903 C CA . LEU A 1 114 ? -11.399 -7.689 7.913 1.00 85.81 114 LEU A CA 1
ATOM 904 C C . LEU A 1 114 ? -11.532 -8.110 9.384 1.00 85.81 114 LEU A C 1
ATOM 906 O O . LEU A 1 114 ? -11.527 -9.306 9.678 1.00 85.81 114 LEU A O 1
ATOM 910 N N . PRO A 1 115 ? -11.678 -7.147 10.310 1.00 84.56 115 PRO A N 1
ATOM 911 C CA . PRO A 1 115 ? -11.923 -7.469 11.705 1.00 84.56 115 PRO A CA 1
ATOM 912 C C . PRO A 1 115 ? -13.306 -8.107 11.882 1.00 84.56 115 PRO A C 1
ATOM 914 O O . PRO A 1 115 ? -14.250 -7.785 11.160 1.00 84.56 115 PRO A O 1
ATOM 917 N N . GLU A 1 116 ? -13.443 -8.974 12.889 1.00 81.94 116 GLU A N 1
ATOM 918 C CA . GLU A 1 116 ? -14.688 -9.704 13.195 1.00 81.94 116 GLU A CA 1
ATOM 919 C C . GLU A 1 116 ? -15.874 -8.781 13.530 1.00 81.94 116 GLU A C 1
ATOM 921 O O . GLU A 1 116 ? -17.031 -9.190 13.458 1.00 81.94 116 GLU A O 1
ATOM 926 N N . SER A 1 117 ? -15.595 -7.519 13.867 1.00 79.94 117 SER A N 1
ATOM 927 C CA . SER A 1 117 ? -16.598 -6.481 14.109 1.00 79.94 117 SER A CA 1
ATOM 928 C C . SER A 1 117 ? -17.304 -5.996 12.840 1.00 79.94 117 SER A C 1
ATOM 930 O O . SER A 1 117 ? -18.352 -5.356 12.941 1.00 79.94 117 SER A O 1
ATOM 932 N N . VAL A 1 118 ? -16.761 -6.273 11.647 1.00 80.62 118 VAL A N 1
ATOM 933 C CA . VAL A 1 118 ? -17.383 -5.875 10.380 1.00 80.62 118 VAL A CA 1
ATOM 934 C C . VAL A 1 118 ? -18.550 -6.810 10.076 1.00 80.62 118 VAL A C 1
ATOM 936 O O . VAL A 1 118 ? -18.338 -8.000 9.833 1.00 80.62 118 VAL A O 1
ATOM 939 N N . PRO A 1 119 ? -19.795 -6.304 10.021 1.00 78.88 119 PRO A N 1
ATOM 940 C CA . PRO A 1 119 ? -20.923 -7.148 9.681 1.00 78.88 119 PRO A CA 1
ATOM 941 C C . PRO A 1 119 ? -20.814 -7.583 8.220 1.00 78.88 119 PRO A C 1
ATOM 943 O O . PRO A 1 119 ? -20.542 -6.775 7.329 1.00 78.88 119 PRO A O 1
ATOM 946 N N . VAL A 1 120 ? -21.116 -8.856 7.953 1.00 75.75 120 VAL A N 1
ATOM 947 C CA . VAL A 1 120 ? -21.096 -9.420 6.593 1.00 75.75 120 VAL A CA 1
ATOM 948 C C . VAL A 1 120 ? -21.955 -8.590 5.636 1.00 75.75 120 VAL A C 1
ATOM 950 O O . VAL A 1 120 ? -21.585 -8.416 4.481 1.00 75.75 120 VAL A O 1
ATOM 953 N N . SER A 1 121 ? -23.053 -7.992 6.109 1.00 76.62 121 SER A N 1
ATOM 954 C CA . SER A 1 121 ? -23.922 -7.114 5.314 1.00 76.62 121 SER A CA 1
ATOM 955 C C . SER A 1 121 ? -23.205 -5.900 4.706 1.00 76.62 121 SER A C 1
ATOM 957 O O . SER A 1 121 ? -23.574 -5.484 3.607 1.00 76.62 121 SER A O 1
ATOM 959 N N . ALA A 1 122 ? -22.167 -5.365 5.360 1.00 75.56 122 ALA A N 1
ATOM 960 C CA . ALA A 1 122 ? -21.394 -4.224 4.862 1.00 75.56 122 ALA A CA 1
ATOM 961 C C . ALA A 1 122 ? -20.537 -4.580 3.636 1.00 75.56 122 ALA A C 1
ATOM 963 O O . ALA A 1 122 ? -20.267 -3.723 2.799 1.00 75.56 122 ALA A O 1
ATOM 964 N N . VAL A 1 123 ? -20.157 -5.853 3.504 1.00 74.44 123 VAL A N 1
ATOM 965 C CA . VAL A 1 123 ? -19.390 -6.385 2.367 1.00 74.44 123 VAL A CA 1
ATOM 966 C C . VAL A 1 123 ? -20.228 -7.298 1.467 1.00 74.44 123 VAL A C 1
ATOM 968 O O . VAL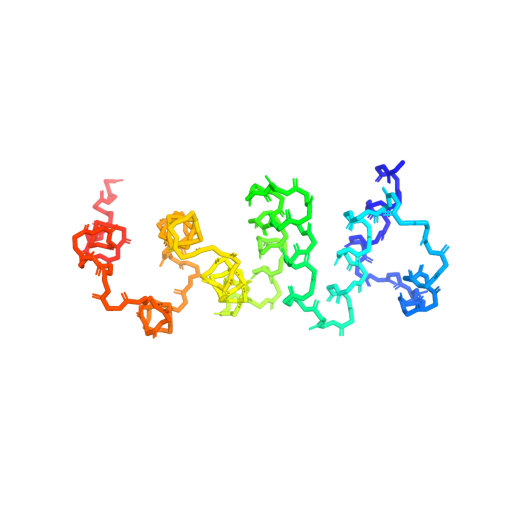 A 1 123 ? -19.786 -7.686 0.392 1.00 74.44 123 VAL A O 1
ATOM 971 N N . ALA A 1 124 ? -21.472 -7.604 1.847 1.00 67.25 124 ALA A N 1
ATOM 972 C CA . ALA A 1 124 ? -22.315 -8.572 1.154 1.00 67.25 124 ALA A CA 1
ATOM 973 C C . ALA A 1 124 ? -22.678 -8.127 -0.271 1.00 67.25 124 ALA A C 1
ATOM 975 O O . ALA A 1 124 ? -22.569 -8.887 -1.230 1.00 67.25 124 ALA A O 1
ATOM 976 N N . ARG A 1 125 ? -23.100 -6.870 -0.431 1.00 66.94 125 ARG A N 1
ATOM 977 C CA . ARG A 1 125 ? -23.572 -6.352 -1.724 1.00 66.94 125 ARG A CA 1
ATOM 978 C C . ARG A 1 125 ? -22.514 -6.418 -2.839 1.00 66.94 125 ARG A C 1
ATOM 980 O O . ARG A 1 125 ? -22.832 -6.978 -3.882 1.00 66.94 125 ARG A O 1
ATOM 987 N N . PRO A 1 126 ? -21.282 -5.911 -2.650 1.00 65.00 126 PRO A N 1
ATOM 988 C CA . PRO A 1 126 ? -20.277 -5.922 -3.715 1.00 65.00 126 PRO A CA 1
ATOM 989 C C . PRO A 1 126 ? -19.628 -7.289 -3.981 1.00 65.00 126 PRO A C 1
ATOM 991 O O . PRO A 1 126 ? -18.998 -7.452 -5.026 1.00 65.00 126 PRO A O 1
ATOM 994 N N . PHE A 1 127 ? -19.751 -8.257 -3.063 1.00 65.69 127 PHE A N 1
ATOM 995 C CA . PHE A 1 127 ? -19.094 -9.568 -3.176 1.00 65.69 127 PHE A CA 1
ATOM 996 C C . PHE A 1 127 ? -20.041 -10.719 -3.541 1.00 65.69 127 PHE A C 1
ATOM 998 O O . PHE A 1 127 ? -19.595 -11.667 -4.189 1.00 65.69 127 PHE A O 1
ATOM 1005 N N . PHE A 1 128 ? -21.316 -10.652 -3.140 1.00 63.06 128 PHE A N 1
ATOM 1006 C CA . PHE A 1 128 ? -22.259 -11.776 -3.232 1.00 63.06 128 PHE A CA 1
ATOM 1007 C C . PHE A 1 128 ? -23.408 -11.554 -4.214 1.00 63.06 128 PHE A C 1
ATOM 1009 O O . PHE A 1 128 ? -24.082 -12.518 -4.564 1.00 63.06 128 PHE A O 1
ATOM 1016 N N . ILE A 1 129 ? -23.633 -10.324 -4.682 1.00 57.72 129 ILE A N 1
ATOM 1017 C CA . ILE A 1 129 ? -24.591 -10.065 -5.757 1.00 57.72 129 ILE A CA 1
ATOM 1018 C C . ILE A 1 129 ? -23.771 -9.954 -7.045 1.00 57.72 129 ILE A C 1
ATOM 1020 O O . ILE A 1 129 ? -23.045 -8.969 -7.207 1.00 57.72 129 ILE A O 1
ATOM 1024 N N . PRO A 1 130 ? -23.826 -10.946 -7.956 1.00 50.50 130 PRO A N 1
ATOM 1025 C CA . PRO A 1 130 ? -23.318 -10.726 -9.297 1.00 50.50 130 PRO A CA 1
ATOM 1026 C C . PRO A 1 130 ? -24.106 -9.547 -9.855 1.00 50.50 130 PRO A C 1
ATOM 1028 O O . PRO A 1 130 ? -25.336 -9.548 -9.785 1.00 50.50 130 PRO A O 1
ATOM 1031 N N . ALA A 1 131 ? -23.416 -8.526 -10.361 1.00 52.66 131 ALA A N 1
ATOM 1032 C CA . ALA A 1 131 ? -24.081 -7.527 -11.177 1.00 52.66 131 ALA A CA 1
ATOM 1033 C C . ALA A 1 131 ? -24.788 -8.295 -12.300 1.00 52.66 131 ALA A C 1
ATOM 1035 O O . ALA A 1 131 ? -24.128 -8.894 -13.146 1.00 52.66 131 ALA A O 1
ATOM 1036 N N . VAL A 1 132 ? -26.117 -8.369 -12.240 1.00 45.84 132 VAL A N 1
ATOM 1037 C CA . VAL A 1 132 ? -26.930 -8.785 -13.376 1.00 45.84 132 VAL A CA 1
ATOM 1038 C C . VAL A 1 132 ? -26.729 -7.665 -14.383 1.00 45.84 132 VAL A C 1
ATOM 1040 O O . VAL A 1 132 ? -27.232 -6.560 -14.192 1.00 45.84 132 VAL A O 1
ATOM 1043 N N . VAL A 1 133 ? -25.843 -7.904 -15.342 1.00 46.88 133 VAL A N 1
ATOM 1044 C CA . VAL A 1 133 ? -25.618 -7.007 -16.469 1.00 46.88 133 VAL A CA 1
ATOM 1045 C C . VAL A 1 133 ? -26.609 -7.457 -17.539 1.00 46.88 133 VAL A C 1
ATOM 1047 O O . VAL A 1 133 ? -26.510 -8.596 -17.996 1.00 46.88 133 VAL A O 1
ATOM 1050 N N . ASP A 1 134 ? -27.595 -6.605 -17.832 1.00 34.25 134 ASP A N 1
ATOM 1051 C CA . ASP A 1 134 ? -28.345 -6.619 -19.098 1.00 34.25 134 ASP A CA 1
ATOM 1052 C C . ASP A 1 134 ? -27.402 -6.335 -20.282 1.00 34.25 134 ASP A C 1
ATOM 1054 O O . ASP A 1 134 ? -26.482 -5.493 -20.116 1.00 34.25 134 ASP A O 1
#